Protein AF-A0A4Y2NI52-F1 (afdb_monomer_lite)

Sequence (174 aa):
GRKHKPRECPAYGKVCTKCNKKNHFAAKCFQNSKNIHEMKVPENELDIYIDSVTEKVQENELNSDSMNKNVEIFYVVNVKSKPILGLKGCLELKLIERIDAIECSKISKNELIKQYKDVFTGTGEFPDEPYHITLKDNAIPVIHPPRRVPQALQLKLKETLDKLEKEKNCVKSK

Structure (mmCIF, N/CA/C/O backbone):
data_AF-A0A4Y2NI52-F1
#
_entry.id   AF-A0A4Y2NI52-F1
#
loop_
_atom_site.group_PDB
_atom_site.id
_atom_site.type_symbol
_atom_site.label_atom_id
_atom_site.label_alt_id
_atom_site.label_comp_id
_atom_site.label_asym_id
_atom_site.label_entity_id
_atom_site.label_seq_id
_atom_site.pdbx_PDB_ins_code
_atom_site.Cartn_x
_atom_site.Cartn_y
_atom_site.Cartn_z
_atom_site.occupancy
_atom_site.B_iso_or_equiv
_atom_site.auth_seq_id
_atom_site.auth_comp_id
_atom_site.auth_asym_id
_atom_site.auth_atom_id
_atom_site.pdbx_PDB_model_num
ATOM 1 N N . GLY A 1 1 ? -21.229 1.817 -25.171 1.00 55.56 1 GLY A N 1
ATOM 2 C CA . GLY A 1 1 ? -21.666 2.876 -26.099 1.00 55.56 1 GLY A CA 1
ATOM 3 C C . GLY A 1 1 ? -22.169 4.090 -25.343 1.00 55.56 1 GLY A C 1
ATOM 4 O O . GLY A 1 1 ? -23.292 4.060 -24.871 1.00 55.56 1 GLY A O 1
ATOM 5 N N . ARG A 1 2 ? -21.337 5.129 -25.190 1.00 63.22 2 ARG A N 1
ATOM 6 C CA . ARG A 1 2 ? -21.735 6.442 -24.630 1.00 63.22 2 ARG A CA 1
ATOM 7 C C . ARG A 1 2 ? -21.783 7.553 -25.695 1.00 63.22 2 ARG A C 1
ATOM 9 O O . ARG A 1 2 ? -21.984 8.709 -25.358 1.00 63.22 2 ARG A O 1
ATOM 16 N N . LYS A 1 3 ? -21.559 7.203 -26.966 1.00 76.19 3 LYS A N 1
ATOM 17 C CA . LYS A 1 3 ? -21.535 8.129 -28.103 1.00 76.19 3 LYS A CA 1
ATOM 18 C C . LYS A 1 3 ? -22.649 7.732 -29.074 1.00 76.19 3 LYS A C 1
ATOM 20 O O . LYS A 1 3 ? -22.504 6.740 -29.775 1.00 76.19 3 LYS A O 1
ATOM 25 N N . HIS A 1 4 ? -23.759 8.455 -29.052 1.00 75.81 4 HIS A N 1
ATOM 26 C CA . HIS A 1 4 ? -24.835 8.409 -30.048 1.00 75.81 4 HIS A CA 1
ATOM 27 C C . HIS A 1 4 ? -25.462 9.808 -30.112 1.00 75.81 4 HIS A C 1
ATOM 29 O O . HIS A 1 4 ? -25.285 10.596 -29.175 1.00 75.81 4 HIS A O 1
ATOM 35 N N . LYS A 1 5 ? -26.176 10.147 -31.189 1.00 79.94 5 LYS A N 1
ATOM 36 C CA . LYS A 1 5 ? -26.820 11.464 -31.288 1.00 79.94 5 LYS A CA 1
ATOM 37 C C . LYS A 1 5 ? -27.997 11.550 -30.298 1.00 79.94 5 LYS A C 1
ATOM 39 O O . LYS A 1 5 ? -28.454 10.521 -29.779 1.00 79.94 5 LYS A O 1
ATOM 44 N N . PRO A 1 6 ? -28.492 12.754 -29.967 1.00 76.69 6 PRO A N 1
ATOM 45 C CA . PRO A 1 6 ? -29.670 12.898 -29.117 1.00 76.69 6 PRO A CA 1
ATOM 46 C C . PRO A 1 6 ? -30.840 12.039 -29.629 1.00 76.69 6 PRO A C 1
ATOM 48 O O . PRO A 1 6 ? -31.105 12.013 -30.824 1.00 76.69 6 PRO A O 1
ATOM 51 N N . ARG A 1 7 ? -31.538 11.343 -28.716 1.00 80.06 7 ARG A N 1
ATOM 52 C CA . ARG A 1 7 ? -32.681 10.432 -28.984 1.00 80.06 7 ARG A CA 1
ATOM 53 C C . ARG A 1 7 ? -32.374 9.107 -29.700 1.00 80.06 7 ARG A C 1
ATOM 55 O O . ARG A 1 7 ? -33.276 8.292 -29.835 1.00 80.06 7 ARG A O 1
ATOM 62 N N . GLU A 1 8 ? -31.119 8.824 -30.035 1.00 84.12 8 GLU A N 1
ATOM 63 C CA . GLU A 1 8 ? -30.698 7.520 -30.589 1.00 84.12 8 GLU A CA 1
ATOM 64 C C . GLU A 1 8 ? -30.298 6.501 -29.508 1.00 84.12 8 GLU A C 1
ATOM 66 O O . GLU A 1 8 ? -29.792 5.418 -29.803 1.00 84.12 8 GLU A O 1
ATOM 71 N N . CYS A 1 9 ? -30.498 6.834 -28.229 1.00 83.38 9 CYS A N 1
ATOM 72 C CA . CYS A 1 9 ? -30.222 5.892 -27.154 1.00 83.38 9 CYS A CA 1
ATOM 73 C C . CYS A 1 9 ? -31.166 4.688 -27.283 1.00 83.38 9 CYS A C 1
ATOM 75 O O . CYS A 1 9 ? -32.378 4.901 -27.303 1.00 83.38 9 CYS A O 1
ATOM 77 N N . PRO A 1 10 ? -30.677 3.437 -27.226 1.00 85.75 10 PRO A N 1
ATOM 78 C CA . PRO A 1 10 ? -31.547 2.257 -27.192 1.00 85.75 10 PRO A CA 1
ATOM 79 C C . PRO A 1 10 ? -32.569 2.272 -26.044 1.00 85.75 10 PRO A C 1
ATOM 81 O O . PRO A 1 10 ? -33.603 1.613 -26.112 1.00 85.75 10 PRO A O 1
ATOM 84 N N . ALA A 1 11 ? -32.281 3.020 -24.974 1.00 86.06 11 ALA A N 1
ATOM 85 C CA . ALA A 1 11 ? -33.180 3.185 -23.841 1.00 86.06 11 ALA A CA 1
ATOM 86 C C . ALA A 1 11 ? -34.242 4.283 -24.038 1.00 86.06 11 ALA A C 1
ATOM 88 O O . ALA A 1 11 ? -35.173 4.362 -23.237 1.00 86.06 11 ALA A O 1
ATOM 89 N N . TYR A 1 12 ? -34.112 5.141 -25.055 1.00 88.06 12 TYR A N 1
ATOM 90 C CA . TYR A 1 12 ? -35.006 6.276 -25.283 1.00 88.06 12 TYR A CA 1
ATOM 91 C C . TYR A 1 12 ? -36.447 5.795 -25.509 1.00 88.06 12 TYR A C 1
ATOM 93 O O . TYR A 1 12 ? -36.700 4.881 -26.289 1.00 88.06 12 TYR A O 1
ATOM 101 N N . GLY A 1 13 ? -37.399 6.361 -24.764 1.00 86.94 13 GLY A N 1
ATOM 102 C CA . GLY A 1 13 ? -38.816 5.987 -24.822 1.00 86.94 13 GLY A CA 1
ATOM 103 C C . GLY A 1 13 ? -39.192 4.665 -24.134 1.00 86.94 13 GLY A C 1
ATOM 104 O O . GLY A 1 13 ? -40.376 4.439 -23.890 1.00 86.94 13 GLY A O 1
ATOM 105 N N . LYS A 1 14 ? -38.231 3.813 -23.751 1.00 89.25 14 LYS A N 1
ATOM 106 C CA . LYS A 1 14 ? -38.511 2.572 -23.009 1.00 89.25 14 LYS A CA 1
ATOM 107 C C . LYS A 1 14 ? -38.893 2.878 -21.561 1.00 89.25 14 LYS A C 1
ATOM 109 O O . LYS A 1 14 ? -38.253 3.706 -20.914 1.00 89.25 14 LYS A O 1
ATOM 114 N N . VAL A 1 15 ? -39.927 2.200 -21.060 1.00 89.38 15 VAL A N 1
ATOM 115 C CA . VAL A 1 15 ? -40.370 2.279 -19.660 1.00 89.38 15 VAL A CA 1
ATOM 116 C C . VAL A 1 15 ? -39.638 1.213 -18.851 1.00 89.38 15 VAL A C 1
ATOM 118 O O . VAL A 1 15 ? -39.601 0.043 -19.231 1.00 89.38 15 VAL A O 1
ATOM 121 N N . CYS A 1 16 ? -39.0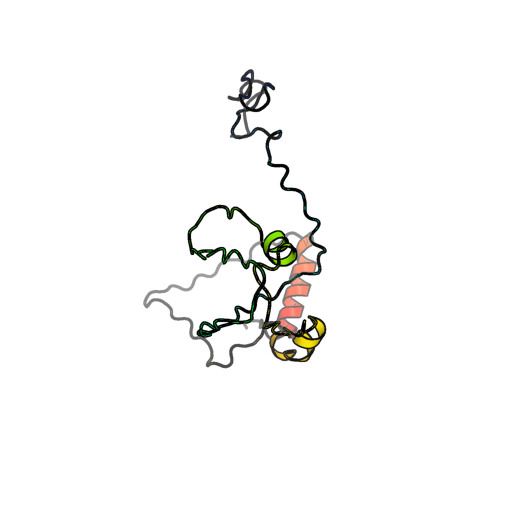43 1.612 -17.734 1.00 88.06 16 CYS A N 1
ATOM 122 C CA . CYS A 1 16 ? -38.383 0.696 -16.821 1.00 88.06 16 CYS A CA 1
ATOM 123 C C . CYS A 1 16 ? -39.406 -0.138 -16.046 1.00 88.06 16 CYS A C 1
ATOM 125 O O . CYS A 1 16 ? -40.246 0.420 -15.350 1.00 88.06 16 CYS A O 1
ATOM 127 N N . THR A 1 17 ? -39.272 -1.464 -16.069 1.00 88.75 17 THR A N 1
ATOM 128 C CA . THR A 1 17 ? -40.163 -2.382 -15.335 1.00 88.75 17 THR A CA 1
ATOM 129 C C . THR A 1 17 ? -39.994 -2.343 -13.813 1.00 88.75 17 THR A C 1
ATOM 131 O O . THR A 1 17 ? -40.837 -2.869 -13.100 1.00 88.75 17 THR A O 1
ATOM 134 N N . LYS A 1 18 ? -38.914 -1.735 -13.292 1.00 84.19 18 LYS A N 1
ATOM 135 C CA . LYS A 1 18 ? -38.675 -1.614 -11.841 1.00 84.19 18 LYS A CA 1
ATOM 136 C C . LYS A 1 18 ? -39.279 -0.359 -11.222 1.00 84.19 18 LYS A C 1
ATOM 138 O O . LYS A 1 18 ? -39.686 -0.404 -10.071 1.00 84.19 18 LYS A O 1
ATOM 143 N N . CYS A 1 19 ? -39.269 0.767 -11.937 1.00 88.31 19 CYS A N 1
ATOM 144 C CA . CYS A 1 19 ? -39.698 2.053 -11.377 1.00 88.31 19 CYS A CA 1
ATOM 145 C C . CYS A 1 19 ? -40.708 2.820 -12.232 1.00 88.31 19 CYS A C 1
ATOM 147 O O . CYS A 1 19 ? -41.056 3.951 -11.905 1.00 88.31 19 CYS A O 1
ATOM 149 N N . ASN A 1 20 ? -41.142 2.240 -13.352 1.00 86.56 20 ASN A N 1
ATOM 150 C CA . ASN A 1 20 ? -42.108 2.810 -14.291 1.00 86.56 20 ASN A CA 1
ATOM 151 C C . ASN A 1 20 ? -41.724 4.179 -14.895 1.00 86.56 20 ASN A C 1
ATOM 153 O O . ASN A 1 20 ? -42.537 4.810 -15.567 1.00 86.56 20 ASN A O 1
ATOM 157 N N . LYS A 1 21 ? -40.469 4.633 -14.740 1.00 87.44 21 LYS A N 1
ATOM 158 C CA . LYS A 1 21 ? -39.935 5.834 -15.412 1.00 87.44 21 LYS A CA 1
ATOM 159 C C . LYS A 1 21 ? -39.330 5.494 -16.780 1.00 87.44 21 LYS A C 1
ATOM 161 O O . LYS A 1 21 ? -38.859 4.380 -17.003 1.00 87.44 21 LYS A O 1
ATOM 166 N N . LYS A 1 22 ? -39.325 6.467 -17.698 1.00 90.62 22 LYS A N 1
ATOM 167 C CA . LYS A 1 22 ? -38.832 6.307 -19.080 1.00 90.62 22 LYS A CA 1
ATOM 168 C C . LYS A 1 22 ? -37.302 6.459 -19.191 1.00 90.62 22 LYS A C 1
ATOM 170 O O . LYS A 1 22 ? -36.640 6.893 -18.249 1.00 90.62 22 LYS A O 1
ATOM 175 N N . ASN A 1 23 ? -36.758 6.151 -20.369 1.00 86.56 23 ASN A N 1
ATOM 176 C CA . ASN A 1 23 ? -35.390 6.457 -20.820 1.00 86.56 23 ASN A CA 1
ATOM 177 C C . ASN A 1 23 ? -34.248 5.638 -20.184 1.00 86.56 23 ASN A C 1
ATOM 179 O O . ASN A 1 23 ? -33.088 6.036 -20.272 1.00 86.56 23 ASN A O 1
ATOM 183 N N . HIS A 1 24 ? -34.541 4.489 -19.566 1.00 88.81 24 HIS A N 1
ATOM 184 C CA . HIS A 1 24 ? -33.528 3.563 -19.045 1.00 88.81 24 HIS A CA 1
ATOM 185 C C . HIS A 1 24 ? -34.063 2.125 -18.957 1.00 88.81 24 HIS A C 1
ATOM 187 O O . HIS A 1 24 ? -35.270 1.894 -18.900 1.00 88.81 24 HIS A O 1
ATOM 193 N N . PHE A 1 25 ? -33.154 1.148 -18.912 1.00 88.75 25 PHE A N 1
ATOM 194 C CA . PHE A 1 25 ? -33.494 -0.263 -18.706 1.00 88.75 25 PHE A CA 1
ATOM 195 C C . PHE A 1 25 ? -33.493 -0.632 -17.217 1.00 88.75 25 PHE A C 1
ATOM 197 O O . PHE A 1 25 ? -32.704 -0.091 -16.443 1.00 88.75 25 PHE A O 1
ATOM 204 N N . ALA A 1 26 ? -34.291 -1.631 -16.825 1.00 85.69 26 ALA A N 1
ATOM 205 C CA . ALA A 1 26 ? -34.370 -2.135 -15.447 1.00 85.69 26 ALA A CA 1
ATOM 206 C C . ALA A 1 26 ? -33.014 -2.568 -14.855 1.00 85.69 26 ALA A C 1
ATOM 208 O O . ALA A 1 26 ? -32.772 -2.419 -13.655 1.00 85.69 26 ALA A O 1
ATOM 209 N N . ALA A 1 27 ? -32.098 -3.063 -15.690 1.00 83.38 27 ALA A N 1
ATOM 210 C CA . ALA A 1 27 ? -30.738 -3.416 -15.282 1.00 83.38 27 ALA A CA 1
ATOM 211 C C . ALA A 1 27 ? -29.893 -2.202 -14.848 1.00 83.38 27 ALA A C 1
ATOM 213 O O . ALA A 1 27 ? -28.933 -2.355 -14.100 1.00 83.38 27 ALA A O 1
ATOM 214 N N . LYS A 1 28 ? -30.240 -0.998 -15.313 1.00 80.25 28 LYS A N 1
ATOM 215 C CA . LYS A 1 28 ? -29.549 0.269 -15.029 1.00 80.25 28 LYS A CA 1
ATOM 216 C C . LYS A 1 28 ? -30.457 1.256 -14.284 1.00 80.25 28 LYS A C 1
ATOM 218 O O . LYS A 1 28 ? -30.264 2.462 -14.368 1.00 80.25 28 LYS A O 1
ATOM 223 N N . CYS A 1 29 ? -31.478 0.745 -13.595 1.00 83.88 29 CYS A N 1
ATOM 224 C CA . CYS A 1 29 ? -32.378 1.555 -12.787 1.00 83.88 29 CYS A CA 1
ATOM 225 C C . CYS A 1 29 ? -31.697 1.971 -11.481 1.00 83.88 29 CYS A C 1
ATOM 227 O O . CYS A 1 29 ? -31.275 1.118 -10.704 1.00 83.88 29 CYS A O 1
ATOM 229 N N . PHE A 1 30 ? -31.644 3.277 -11.232 1.00 77.31 30 PHE A N 1
ATOM 230 C CA . PHE A 1 30 ? -31.033 3.858 -10.033 1.00 77.31 30 PHE A CA 1
ATOM 231 C C . PHE A 1 30 ? -31.979 3.911 -8.827 1.00 77.31 30 PHE A C 1
ATOM 233 O O . PHE A 1 30 ? -31.543 4.200 -7.725 1.00 77.31 30 PHE A O 1
ATOM 240 N N . GLN A 1 31 ? -33.270 3.618 -9.011 1.00 73.00 31 GLN A N 1
ATOM 241 C CA . GLN A 1 31 ? -34.249 3.635 -7.915 1.00 73.00 31 GLN A CA 1
ATOM 242 C C . GLN A 1 31 ? -34.313 2.317 -7.136 1.00 73.00 31 GLN A C 1
ATOM 244 O O . GLN A 1 31 ? -35.136 2.183 -6.239 1.00 73.00 31 GLN A O 1
ATOM 249 N N . ASN A 1 32 ? -33.474 1.340 -7.492 1.00 61.06 32 ASN A N 1
ATOM 250 C CA . ASN A 1 32 ? -33.405 0.058 -6.797 1.00 61.06 32 ASN A CA 1
ATOM 251 C C . ASN A 1 32 ? -31.957 -0.403 -6.564 1.00 61.06 32 ASN A C 1
ATOM 253 O O . ASN A 1 32 ? -31.653 -1.596 -6.608 1.00 61.06 32 ASN A O 1
ATOM 257 N N . SER A 1 33 ? -31.039 0.539 -6.329 1.00 59.53 33 SER A N 1
ATOM 258 C CA . SER A 1 33 ? -29.906 0.222 -5.465 1.00 59.53 33 SER A CA 1
ATOM 259 C C . SER A 1 33 ? -30.513 -0.018 -4.096 1.00 59.53 33 SER A C 1
ATOM 261 O O . SER A 1 33 ? -31.068 0.909 -3.511 1.00 59.53 33 SER A O 1
ATOM 263 N N . LYS A 1 34 ? -30.502 -1.279 -3.655 1.00 53.53 34 LYS A N 1
ATOM 264 C CA . LYS A 1 34 ? -30.843 -1.682 -2.292 1.00 53.53 34 LYS A CA 1
ATOM 265 C C . LYS A 1 34 ? -30.448 -0.547 -1.346 1.00 53.53 34 LYS A C 1
ATOM 267 O O . LYS A 1 34 ? -29.273 -0.180 -1.328 1.00 53.53 34 LYS A O 1
ATOM 272 N N . ASN A 1 35 ? -31.404 -0.016 -0.586 1.00 47.50 35 ASN A N 1
ATOM 273 C CA . ASN A 1 35 ? -31.090 0.638 0.677 1.00 47.50 35 ASN A CA 1
ATOM 274 C C . ASN A 1 35 ? -30.478 -0.454 1.564 1.00 47.50 35 ASN A C 1
ATOM 276 O O . ASN A 1 35 ? -31.145 -1.037 2.413 1.00 47.50 35 ASN A O 1
ATOM 280 N N . ILE A 1 36 ? -29.224 -0.816 1.294 1.00 47.00 36 ILE A N 1
ATOM 281 C CA . ILE A 1 36 ? -28.351 -1.336 2.326 1.00 47.00 36 ILE A CA 1
ATOM 282 C C . ILE A 1 36 ? -28.314 -0.159 3.281 1.00 47.00 36 ILE A C 1
ATOM 284 O O . ILE A 1 36 ? -27.896 0.924 2.872 1.00 47.00 36 ILE A O 1
ATOM 288 N N . HIS A 1 37 ? -28.888 -0.318 4.474 1.00 42.25 37 HIS A N 1
ATOM 289 C CA . HIS A 1 37 ? -28.652 0.651 5.528 1.00 42.25 37 HIS A CA 1
ATOM 290 C C . HIS A 1 37 ? -27.157 0.927 5.520 1.00 42.25 37 HIS A C 1
ATOM 292 O O . HIS A 1 37 ? -26.359 0.006 5.691 1.00 42.25 37 HIS A O 1
ATOM 298 N N . GLU A 1 38 ? -26.800 2.172 5.223 1.00 37.75 38 GLU A N 1
ATOM 299 C CA . GLU A 1 38 ? -25.461 2.671 5.430 1.00 37.75 38 GLU A CA 1
ATOM 300 C C . GLU A 1 38 ? -25.255 2.585 6.942 1.00 37.75 38 GLU A C 1
ATOM 302 O O . GLU A 1 38 ? -25.615 3.481 7.706 1.00 37.75 38 GLU A O 1
ATOM 307 N N . MET A 1 39 ? -24.791 1.423 7.404 1.00 40.25 39 MET A N 1
ATOM 308 C CA . MET A 1 39 ? -24.140 1.337 8.690 1.00 40.25 39 MET A CA 1
ATOM 309 C C . MET A 1 39 ? -22.951 2.263 8.531 1.00 40.25 39 MET A C 1
ATOM 311 O O . MET A 1 39 ? -22.013 1.961 7.795 1.00 40.25 39 MET A O 1
ATOM 315 N N . LYS A 1 40 ? -23.027 3.427 9.174 1.00 36.53 40 LYS A N 1
ATOM 316 C CA . LYS A 1 40 ? -21.829 4.163 9.536 1.00 36.53 40 LYS A CA 1
ATOM 317 C C . LYS A 1 40 ? -21.015 3.197 10.385 1.00 36.53 40 LYS A C 1
ATOM 319 O O . LYS A 1 40 ? -21.269 3.068 11.578 1.00 36.53 40 LYS A O 1
ATOM 324 N N . VAL A 1 41 ? -20.118 2.457 9.747 1.00 40.41 41 VAL A N 1
ATOM 325 C CA . VAL A 1 41 ? -19.035 1.790 10.447 1.00 40.41 41 VAL A CA 1
ATOM 326 C C . VAL A 1 41 ? -18.150 2.949 10.894 1.00 40.41 41 VAL A C 1
ATOM 328 O O . VAL A 1 41 ? -17.654 3.675 10.028 1.00 40.41 41 VAL A O 1
ATOM 331 N N . PRO A 1 42 ? -18.041 3.245 12.201 1.00 41.75 42 PRO A N 1
ATOM 332 C CA . PRO A 1 42 ? -17.046 4.206 12.645 1.00 41.75 42 PRO A CA 1
ATOM 333 C C . PRO A 1 42 ? -15.694 3.747 12.091 1.00 41.75 42 PRO A C 1
ATOM 335 O O . PRO A 1 42 ? -15.362 2.569 12.186 1.00 41.75 42 PRO A O 1
ATOM 338 N N . GLU A 1 43 ? -14.933 4.663 11.489 1.00 47.84 43 GLU A N 1
ATOM 339 C CA . GLU A 1 43 ? -13.692 4.400 10.731 1.00 47.84 43 GLU A CA 1
ATOM 340 C C . GLU A 1 43 ? -12.548 3.753 11.553 1.00 47.84 43 GLU A C 1
ATOM 342 O O . GLU A 1 43 ? -11.410 3.683 11.097 1.00 47.84 43 GLU A O 1
ATOM 347 N N . ASN A 1 44 ? -12.829 3.243 12.755 1.00 44.41 44 ASN A N 1
ATOM 348 C CA . ASN A 1 44 ? -11.860 2.666 13.677 1.00 44.41 44 ASN A CA 1
ATOM 349 C C . ASN A 1 44 ? -11.939 1.144 13.871 1.00 44.41 44 ASN A C 1
ATOM 351 O O . ASN A 1 44 ? -11.060 0.613 14.547 1.00 44.41 44 ASN A O 1
ATOM 355 N N . GLU A 1 45 ? -12.880 0.420 13.266 1.00 43.41 45 GLU A N 1
ATOM 356 C CA . GLU A 1 45 ? -12.884 -1.053 13.341 1.00 43.41 45 GLU A CA 1
ATOM 357 C C . GLU A 1 45 ? -12.144 -1.670 12.145 1.00 43.41 45 GLU A C 1
ATOM 359 O O . GLU A 1 45 ? -12.711 -2.224 11.208 1.00 43.41 45 GLU A O 1
ATOM 364 N N . LEU A 1 46 ? -10.812 -1.558 12.189 1.00 40.66 46 LEU A N 1
ATOM 365 C CA . LEU A 1 46 ? -9.946 -2.602 11.639 1.00 40.66 46 LEU A CA 1
ATOM 366 C C . LEU A 1 46 ? -9.980 -3.755 12.648 1.00 40.66 46 LEU A C 1
ATOM 368 O O . LEU A 1 46 ? -9.096 -3.862 13.499 1.00 40.66 46 LEU A O 1
ATOM 372 N N . ASP A 1 47 ? -11.030 -4.570 12.588 1.00 39.53 47 ASP A N 1
ATOM 373 C CA . ASP A 1 47 ? -11.111 -5.797 13.371 1.00 39.53 47 ASP A CA 1
ATOM 374 C C . ASP A 1 47 ? -10.085 -6.780 12.807 1.00 39.53 47 ASP A C 1
ATOM 376 O O . ASP A 1 47 ? -10.243 -7.350 11.725 1.00 39.53 47 ASP A O 1
ATOM 380 N N . ILE A 1 48 ? -8.976 -6.936 13.527 1.00 44.53 48 ILE A N 1
ATOM 381 C CA . ILE A 1 48 ? -8.009 -7.998 13.275 1.00 44.53 48 ILE A CA 1
ATOM 382 C C . ILE A 1 48 ? -8.730 -9.304 13.621 1.00 44.53 48 ILE A C 1
ATOM 384 O O . ILE A 1 48 ? -8.909 -9.636 14.790 1.00 44.53 48 ILE A O 1
ATOM 388 N N . TYR A 1 49 ? -9.206 -10.010 12.597 1.00 35.53 49 TYR A N 1
ATOM 389 C CA . TYR A 1 49 ? -9.893 -11.287 12.755 1.00 35.53 49 TYR A CA 1
ATOM 390 C C . TYR A 1 49 ? -8.870 -12.365 13.129 1.00 35.53 49 TYR A C 1
ATOM 392 O O . TYR A 1 49 ? -8.142 -12.869 12.273 1.00 35.53 49 TYR A O 1
ATOM 400 N N . ILE A 1 50 ? -8.786 -12.686 14.420 1.00 42.34 50 ILE A N 1
ATOM 401 C CA . ILE A 1 50 ? -8.057 -13.854 14.914 1.00 42.34 50 ILE A CA 1
ATOM 402 C C . ILE A 1 50 ? -9.067 -15.000 14.981 1.00 42.34 50 ILE A C 1
ATOM 4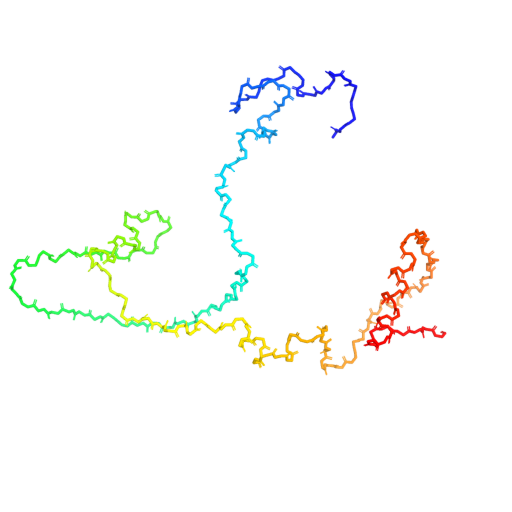04 O O . ILE A 1 50 ? -9.951 -15.000 15.836 1.00 42.34 50 ILE A O 1
ATOM 408 N N . ASP A 1 51 ? -8.953 -15.953 14.057 1.00 31.88 51 ASP A N 1
ATOM 409 C CA . ASP A 1 51 ? -9.767 -17.170 14.055 1.00 31.88 51 ASP A CA 1
ATOM 410 C C . ASP A 1 51 ? -9.300 -18.049 15.227 1.00 31.88 51 ASP A C 1
ATOM 412 O O . ASP A 1 51 ? -8.186 -18.579 15.227 1.00 31.88 51 ASP A O 1
ATOM 416 N N . SER A 1 52 ? -10.103 -18.136 16.289 1.00 42.66 52 SER A N 1
ATOM 417 C CA . SER A 1 52 ? -9.784 -18.978 17.440 1.00 42.66 52 SER A CA 1
ATOM 418 C C . SER A 1 52 ? -9.965 -20.450 17.066 1.00 42.66 52 SER A C 1
ATOM 420 O O . SER A 1 52 ? -11.079 -20.885 16.774 1.00 42.66 52 SER A O 1
ATOM 422 N N . VAL A 1 53 ? -8.884 -21.226 17.115 1.00 42.78 53 VAL A N 1
ATOM 423 C CA . VAL A 1 53 ? -8.921 -22.691 17.026 1.00 42.78 53 VAL A CA 1
ATOM 424 C C . VAL A 1 53 ? -9.461 -23.245 18.343 1.00 42.78 53 VAL A C 1
ATOM 426 O O . VAL A 1 53 ? -8.874 -22.988 19.392 1.00 42.78 53 VAL A O 1
ATOM 429 N N . THR A 1 54 ? -10.535 -24.034 18.309 1.00 34.81 54 THR A N 1
ATOM 430 C CA . THR A 1 54 ? -10.947 -24.845 19.465 1.00 34.81 54 THR A CA 1
ATOM 431 C C . THR A 1 54 ? -11.332 -26.266 19.047 1.00 34.81 54 THR A C 1
ATOM 433 O O . THR A 1 54 ? -12.137 -26.479 18.141 1.00 34.81 54 THR A O 1
ATOM 436 N N . GLU A 1 55 ? -10.753 -27.259 19.732 1.00 39.84 55 GLU A N 1
ATOM 437 C CA . GLU A 1 55 ? -11.207 -28.652 19.729 1.00 39.84 55 GLU A CA 1
ATOM 438 C C . GLU A 1 55 ? -12.059 -28.928 20.983 1.00 39.84 55 GLU A C 1
ATOM 440 O O . GLU A 1 55 ? -11.595 -28.748 22.102 1.00 39.84 55 GLU A O 1
ATOM 445 N N . LYS A 1 56 ? -13.305 -29.358 20.722 1.00 39.81 56 LYS A N 1
ATOM 446 C CA . LYS A 1 56 ? -14.280 -30.165 21.499 1.00 39.81 56 LYS A CA 1
ATOM 447 C C . LYS A 1 56 ? -14.413 -29.957 23.023 1.00 39.81 56 LYS A C 1
ATOM 449 O O . LYS A 1 56 ? -13.518 -30.290 23.788 1.00 39.81 56 LYS A O 1
ATOM 454 N N . VAL A 1 57 ? -15.637 -29.629 23.462 1.00 38.88 57 VAL A N 1
ATOM 455 C CA . VAL A 1 57 ? -16.093 -29.757 24.863 1.00 38.88 57 VAL A CA 1
ATOM 456 C C . VAL A 1 57 ? -17.288 -30.718 24.947 1.00 38.88 57 VAL A C 1
ATOM 458 O O . VAL A 1 57 ? -18.137 -30.739 24.056 1.00 38.88 57 VAL A O 1
ATOM 461 N N . GLN A 1 58 ? -17.276 -31.549 25.995 1.00 37.16 58 GLN A N 1
ATOM 462 C CA . GLN A 1 58 ? -18.213 -32.627 26.334 1.00 37.16 58 GLN A CA 1
ATOM 463 C C . GLN A 1 58 ? -19.590 -32.126 26.804 1.00 37.16 58 GLN A C 1
ATOM 465 O O . GLN A 1 58 ? -19.724 -31.023 27.328 1.00 37.16 58 GLN A O 1
ATOM 470 N N . GLU A 1 59 ? -20.599 -32.984 26.636 1.00 35.69 59 GLU A N 1
ATOM 471 C CA . GLU A 1 59 ? -21.971 -32.809 27.121 1.00 35.69 59 GLU A CA 1
ATOM 472 C C . GLU A 1 59 ? -22.042 -32.971 28.648 1.00 35.69 59 GLU A C 1
ATOM 474 O O . GLU A 1 59 ? -21.542 -33.957 29.186 1.00 35.69 59 GLU A O 1
ATOM 479 N N . ASN A 1 60 ? -22.706 -32.034 29.334 1.00 37.50 60 ASN A N 1
ATOM 480 C CA . ASN A 1 60 ? -23.044 -32.150 30.753 1.00 37.50 60 ASN A CA 1
ATOM 481 C C . ASN A 1 60 ? -24.569 -32.118 30.923 1.00 37.50 60 ASN A C 1
ATOM 483 O O . ASN A 1 60 ? -25.217 -31.125 30.589 1.00 37.50 60 ASN A O 1
ATOM 487 N N . GLU A 1 61 ? -25.134 -33.190 31.478 1.00 41.78 61 GLU A N 1
ATOM 488 C CA . GLU A 1 61 ? -26.523 -33.243 31.935 1.00 41.78 61 GLU A CA 1
ATOM 489 C C . GLU A 1 61 ? -26.653 -32.558 33.307 1.00 41.78 61 GLU A C 1
ATOM 491 O O . GLU A 1 61 ? -25.928 -32.884 34.248 1.00 41.78 61 GLU A O 1
ATOM 496 N N . LEU A 1 62 ? -27.593 -31.617 33.444 1.00 39.72 62 LEU A N 1
ATOM 497 C CA . LEU A 1 62 ? -27.943 -31.000 34.728 1.00 39.72 62 LEU A CA 1
ATOM 498 C C . LEU A 1 62 ? -29.261 -31.577 35.255 1.00 39.72 62 LEU A C 1
ATOM 500 O O . LEU A 1 62 ? -30.330 -31.343 34.692 1.00 39.72 62 LEU A O 1
ATOM 504 N N . ASN A 1 63 ? -29.173 -32.283 36.382 1.00 42.12 63 ASN A N 1
ATOM 505 C CA . ASN A 1 63 ? -30.312 -32.762 37.160 1.00 42.12 63 ASN A CA 1
ATOM 506 C C . ASN A 1 63 ? -30.577 -31.829 38.360 1.00 42.12 63 ASN A C 1
ATOM 508 O O . ASN A 1 63 ? -29.634 -31.460 39.059 1.00 42.12 63 ASN A O 1
ATOM 512 N N . SER A 1 64 ? -31.840 -31.472 38.621 1.00 36.00 64 SER A N 1
ATOM 513 C CA . SER A 1 64 ? -32.331 -31.109 39.967 1.00 36.00 64 SER A CA 1
ATOM 514 C C . SER A 1 64 ? -33.859 -30.977 40.016 1.00 36.00 64 SER A C 1
ATOM 516 O O . SER A 1 64 ? -34.516 -30.681 39.014 1.00 36.00 64 SER A O 1
ATOM 518 N N . ASP A 1 65 ? -34.403 -31.206 41.208 1.00 42.22 65 ASP A N 1
ATOM 519 C CA . ASP A 1 65 ? -35.712 -31.798 41.472 1.00 42.22 65 ASP A CA 1
ATOM 520 C C . ASP A 1 65 ? -36.962 -30.896 41.395 1.00 42.22 65 ASP A C 1
ATOM 522 O O . ASP A 1 65 ? -36.928 -29.677 41.551 1.00 42.22 65 ASP A O 1
ATOM 526 N N . SER A 1 66 ? -38.078 -31.595 41.152 1.00 51.16 66 SER A N 1
ATOM 527 C CA . SER A 1 66 ? -39.508 -31.312 41.364 1.00 51.16 66 SER A CA 1
ATOM 528 C C . SER A 1 66 ? -40.021 -29.861 41.364 1.00 51.16 66 SER A C 1
ATOM 530 O O . SER A 1 66 ? -40.015 -29.182 42.385 1.00 51.16 66 SER A O 1
ATOM 532 N N . MET A 1 67 ? -40.634 -29.473 40.243 1.00 41.38 67 MET A N 1
ATOM 533 C CA . MET A 1 67 ? -42.043 -29.046 40.117 1.00 41.38 67 MET A CA 1
ATOM 534 C C . MET A 1 67 ? -42.310 -28.911 38.608 1.00 41.38 67 MET A C 1
ATOM 536 O O . MET A 1 67 ? -41.800 -27.988 37.987 1.00 41.38 67 MET A O 1
ATOM 540 N N . ASN A 1 68 ? -43.012 -29.884 38.006 1.00 48.16 68 ASN A N 1
ATOM 541 C CA . ASN A 1 68 ? -43.401 -29.937 36.583 1.00 48.16 68 ASN A CA 1
ATOM 542 C C . ASN A 1 68 ? -42.397 -29.300 35.599 1.00 48.16 68 ASN A C 1
ATOM 544 O O . ASN A 1 68 ? -42.712 -28.333 34.906 1.00 48.16 68 ASN A O 1
ATOM 548 N N . LYS A 1 69 ? -41.178 -29.848 35.520 1.00 48.94 69 LYS A N 1
ATOM 549 C CA . LYS A 1 69 ? -40.260 -29.501 34.432 1.00 48.94 69 LYS A CA 1
ATOM 550 C C . LYS A 1 69 ? -40.758 -30.190 33.165 1.00 48.94 69 LYS A C 1
ATOM 552 O O . LYS A 1 69 ? -40.525 -31.380 32.977 1.00 48.94 69 LYS A O 1
ATOM 557 N N . ASN A 1 70 ? -41.443 -29.445 32.300 1.00 50.62 70 ASN A N 1
ATOM 558 C CA . ASN A 1 70 ? -41.521 -29.816 30.892 1.00 50.62 70 ASN A CA 1
ATOM 559 C C . ASN A 1 70 ? -40.084 -29.796 30.366 1.00 50.62 70 ASN A C 1
ATOM 561 O O . ASN A 1 70 ? -39.506 -28.730 30.161 1.00 50.62 70 ASN A O 1
ATOM 565 N N . VAL A 1 71 ? -39.476 -30.975 30.245 1.00 50.16 71 VAL A N 1
ATOM 566 C CA . VAL A 1 71 ? -38.174 -31.128 29.600 1.00 50.16 71 VAL A CA 1
ATOM 567 C C . VAL A 1 71 ? -38.419 -30.957 28.107 1.00 50.16 71 VAL A C 1
ATOM 569 O O . VAL A 1 71 ? -38.744 -31.905 27.396 1.00 50.16 71 VAL A O 1
ATOM 572 N N . GLU A 1 72 ? -38.356 -29.714 27.644 1.00 58.97 72 GLU A N 1
ATOM 573 C CA . GLU A 1 72 ? -38.383 -29.410 26.221 1.00 58.97 72 GLU A CA 1
ATOM 574 C C . GLU A 1 72 ? -37.015 -29.766 25.635 1.00 58.97 72 GLU A C 1
ATOM 576 O O . GLU A 1 72 ? -35.999 -29.136 25.923 1.00 58.97 72 GLU A O 1
ATOM 581 N N . ILE A 1 73 ? -36.985 -30.840 24.846 1.00 60.47 73 ILE A N 1
ATOM 582 C CA . ILE A 1 73 ? -35.787 -31.281 24.135 1.00 60.47 73 ILE A CA 1
ATOM 583 C C . ILE A 1 73 ? -35.620 -30.378 22.913 1.00 60.47 73 ILE A C 1
ATOM 585 O O . ILE A 1 73 ? -36.421 -30.424 21.978 1.00 60.47 73 ILE A O 1
ATOM 589 N N . PHE A 1 74 ? -34.566 -29.566 22.905 1.00 68.25 74 PHE A N 1
ATOM 590 C CA . PHE A 1 74 ? -34.192 -28.757 21.750 1.00 68.25 74 PHE A CA 1
ATOM 591 C C . PHE A 1 74 ? -33.074 -29.444 20.968 1.00 68.25 74 PHE A C 1
ATOM 593 O O . PHE A 1 74 ? -32.035 -29.792 21.523 1.00 68.25 74 PHE A O 1
ATOM 600 N N . TYR A 1 75 ? -33.267 -29.602 19.659 1.00 70.31 75 TYR A N 1
ATOM 601 C CA . TYR A 1 75 ? -32.233 -30.119 18.766 1.00 70.31 75 TYR A CA 1
ATOM 602 C C . TYR A 1 75 ? -31.435 -28.968 18.156 1.00 70.31 75 TYR A C 1
ATOM 604 O O . TYR A 1 75 ? -31.977 -28.137 17.423 1.00 70.31 75 TYR A O 1
ATOM 612 N N . VAL A 1 76 ? -30.128 -28.946 18.412 1.00 71.31 76 VAL A N 1
ATOM 613 C CA . VAL A 1 76 ? -29.198 -28.045 17.727 1.00 71.31 76 VAL A CA 1
ATOM 614 C C . VAL A 1 76 ? -28.760 -28.715 16.429 1.00 71.31 76 VAL A C 1
ATOM 616 O O . VAL A 1 76 ? -28.003 -29.682 16.435 1.00 71.31 76 VAL A O 1
ATOM 619 N N . VAL A 1 77 ? -29.258 -28.213 15.298 1.00 75.25 77 VAL A N 1
ATOM 620 C CA . VAL A 1 77 ? -28.953 -28.757 13.968 1.00 75.25 77 VAL A CA 1
ATOM 621 C C . VAL A 1 77 ? -28.095 -27.783 13.163 1.00 75.25 77 VAL A C 1
ATOM 623 O O . VAL A 1 77 ? -28.431 -26.610 13.009 1.00 75.25 77 VAL A O 1
ATOM 626 N N . ASN A 1 78 ? -26.982 -28.271 12.612 1.00 79.31 78 ASN A N 1
ATOM 627 C CA . ASN A 1 78 ? -26.105 -27.481 11.749 1.00 79.31 78 ASN A CA 1
ATOM 628 C C . ASN A 1 78 ? -26.613 -27.510 10.299 1.00 79.31 78 ASN A C 1
ATOM 630 O O . ASN A 1 78 ? -26.138 -28.284 9.467 1.00 79.31 78 ASN A O 1
ATOM 634 N N . VAL A 1 79 ? -27.620 -26.688 10.004 1.00 85.25 79 VAL A N 1
ATOM 635 C CA . VAL A 1 79 ? -28.232 -26.590 8.673 1.00 85.25 79 VAL A CA 1
ATOM 636 C C . VAL A 1 79 ? -28.210 -25.138 8.213 1.00 85.25 79 VAL A C 1
ATOM 638 O O . VAL A 1 79 ? -28.529 -24.231 8.981 1.00 85.25 79 VAL A O 1
ATOM 641 N N . LYS A 1 80 ? -27.897 -24.903 6.932 1.00 83.88 80 LYS A N 1
ATOM 642 C CA . LYS A 1 80 ? -27.990 -23.578 6.294 1.00 83.88 80 LYS A CA 1
ATOM 643 C C . LYS A 1 80 ? -29.456 -23.156 6.142 1.00 83.88 80 LYS A C 1
ATOM 645 O O . LYS A 1 80 ? -30.034 -23.251 5.064 1.00 83.88 80 LYS A O 1
ATOM 650 N N . SER A 1 81 ? -30.067 -22.710 7.231 1.00 82.69 81 SER A N 1
ATOM 651 C CA . SER A 1 81 ? -31.450 -22.241 7.286 1.00 82.69 81 SER A CA 1
ATOM 652 C C . SER A 1 81 ? -31.566 -21.025 8.202 1.00 82.69 81 SER A C 1
ATOM 654 O O . SER A 1 81 ? -30.644 -20.708 8.955 1.00 82.69 81 SER A O 1
ATOM 656 N N . LYS A 1 82 ? -32.686 -20.304 8.115 1.00 82.00 82 L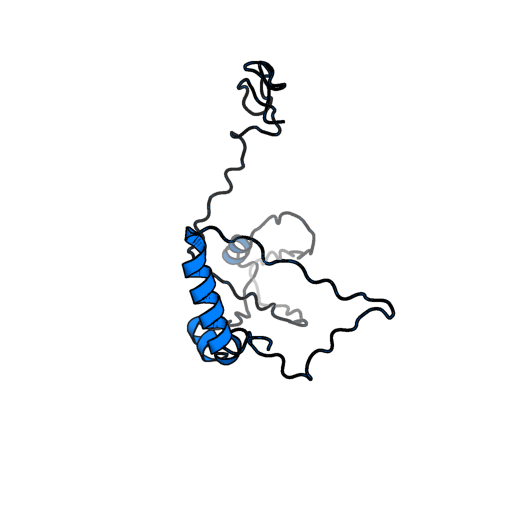YS A N 1
ATOM 657 C CA . LYS A 1 82 ? -32.958 -19.197 9.032 1.00 82.00 82 LYS A CA 1
ATOM 658 C C . LYS A 1 82 ? -33.450 -19.785 10.362 1.00 82.00 82 LYS A C 1
ATOM 660 O O . LYS A 1 82 ? -34.485 -20.451 10.343 1.00 82.00 82 LYS A O 1
ATOM 665 N N . PRO A 1 83 ? -32.756 -19.556 11.489 1.00 80.81 83 PRO A N 1
ATOM 666 C CA . PRO A 1 83 ? -33.178 -20.109 12.767 1.00 80.81 83 PRO A CA 1
ATOM 667 C C . PRO A 1 83 ? -34.504 -19.483 13.212 1.00 80.81 83 PRO A C 1
ATOM 669 O O . PRO A 1 83 ? -34.774 -18.312 12.932 1.00 80.81 83 PRO A O 1
ATOM 672 N N . ILE A 1 84 ? -35.324 -20.275 13.906 1.00 82.50 84 ILE A N 1
ATOM 673 C CA . ILE A 1 84 ? -36.622 -19.842 14.450 1.00 82.50 84 ILE A CA 1
ATOM 674 C C . ILE A 1 84 ? -36.406 -18.795 15.551 1.00 82.50 84 ILE A C 1
ATOM 676 O O . ILE A 1 84 ? -37.109 -17.788 15.603 1.00 82.50 84 ILE A O 1
ATOM 680 N N . LEU A 1 85 ? -35.393 -19.014 16.393 1.00 81.81 85 LEU A N 1
ATOM 681 C CA . LEU A 1 85 ? -34.994 -18.124 17.477 1.00 81.81 85 LEU A CA 1
ATOM 682 C C . LEU A 1 85 ? -33.572 -17.616 17.242 1.00 81.81 85 LEU A C 1
ATOM 684 O O . LEU A 1 85 ? -32.664 -18.373 16.906 1.00 81.81 85 LEU A O 1
ATOM 688 N N . GLY A 1 86 ? -33.385 -16.307 17.401 1.00 82.62 86 GLY A N 1
ATOM 689 C CA . GLY A 1 86 ? -32.063 -15.689 17.370 1.00 82.62 86 GLY A CA 1
ATOM 690 C C . GLY A 1 86 ? -31.357 -15.796 18.720 1.00 82.62 86 GLY A C 1
ATOM 691 O O . GLY A 1 86 ? -32.003 -15.955 19.753 1.00 82.62 86 GLY A O 1
ATOM 692 N N . LEU A 1 87 ? -30.035 -15.601 18.715 1.00 80.75 87 LEU A N 1
ATOM 693 C CA . LEU A 1 87 ? -29.179 -15.637 19.909 1.00 80.75 87 LEU A CA 1
ATOM 694 C C . LEU A 1 87 ? -29.755 -14.846 21.096 1.00 80.75 87 LEU A C 1
ATOM 696 O O . LEU A 1 87 ? -29.783 -15.348 22.214 1.00 80.75 87 LEU A O 1
ATOM 700 N N . LYS A 1 88 ? -30.240 -13.622 20.844 1.00 81.19 88 LYS A N 1
ATOM 701 C CA . LYS A 1 88 ? -30.829 -12.761 21.878 1.00 81.19 88 LYS A CA 1
ATOM 702 C C . LYS A 1 88 ? -32.040 -13.417 22.555 1.00 81.19 88 LYS A C 1
ATOM 704 O O . LYS A 1 88 ? -32.119 -13.416 23.775 1.00 81.19 88 LYS A O 1
ATOM 709 N N . GLY A 1 89 ? -32.932 -14.021 21.768 1.00 82.88 89 GLY A N 1
ATOM 710 C CA . GLY A 1 89 ? -34.106 -14.722 22.290 1.00 82.88 89 GLY A CA 1
ATOM 711 C C . GLY A 1 89 ? -33.729 -15.975 23.079 1.00 82.88 89 GLY A C 1
ATOM 712 O O . GLY A 1 89 ? -34.291 -16.213 24.139 1.00 82.88 89 GLY A O 1
ATOM 713 N N . CYS A 1 90 ? -32.727 -16.736 22.625 1.00 84.31 90 CYS A N 1
ATOM 714 C CA . CYS A 1 90 ? -32.243 -17.907 23.361 1.00 84.31 90 CYS A CA 1
ATOM 715 C C . CYS A 1 90 ? -31.653 -17.548 24.737 1.00 84.31 90 CYS A C 1
ATOM 717 O O . CYS A 1 90 ? -31.817 -18.322 25.676 1.00 84.31 90 CYS A O 1
ATOM 719 N N . LEU A 1 91 ? -31.004 -16.382 24.864 1.00 81.62 91 LEU A N 1
ATOM 720 C CA . LEU A 1 91 ? -30.486 -15.870 26.141 1.00 81.62 91 LEU A CA 1
ATOM 721 C C . LEU A 1 91 ? -31.618 -15.415 27.073 1.00 81.62 91 LEU A C 1
ATOM 723 O O . LEU A 1 91 ? -31.639 -15.783 28.243 1.00 81.62 91 LEU A O 1
ATOM 727 N N . GLU A 1 92 ? -32.575 -14.638 26.555 1.00 82.44 92 GLU A N 1
ATOM 728 C CA . GLU A 1 92 ? -33.724 -14.140 27.330 1.00 82.44 92 GLU A CA 1
ATOM 729 C C . GLU A 1 92 ? -34.613 -15.282 27.842 1.00 82.44 92 GLU A C 1
ATOM 731 O O . GLU A 1 92 ? -35.079 -15.245 28.980 1.00 82.44 92 GLU A O 1
ATOM 736 N N . LEU A 1 93 ? -34.793 -16.325 27.028 1.00 82.75 93 LEU A N 1
ATOM 737 C CA . LEU A 1 93 ? -35.542 -17.533 27.377 1.00 82.75 93 LEU A CA 1
ATOM 738 C C . LEU A 1 93 ? -34.729 -18.537 28.210 1.00 82.75 93 LEU A C 1
ATOM 740 O O . LEU A 1 93 ? -35.250 -19.597 28.543 1.00 82.75 93 LEU A O 1
ATOM 744 N N . LYS A 1 94 ? -33.466 -18.225 28.540 1.00 76.69 94 LYS A N 1
ATOM 745 C CA . LYS A 1 94 ? -32.540 -19.113 29.266 1.00 76.69 94 LYS A CA 1
ATOM 746 C C . LYS A 1 94 ? -32.418 -20.512 28.639 1.00 76.69 94 LYS A C 1
ATOM 748 O O . LYS A 1 94 ? -32.216 -21.495 29.342 1.00 76.69 94 LYS A O 1
ATOM 753 N N . LEU A 1 95 ? -32.530 -20.595 27.311 1.00 78.50 95 LEU A N 1
ATOM 754 C CA . LEU A 1 95 ? -32.343 -21.835 26.547 1.00 78.50 95 LEU A CA 1
ATOM 755 C C . LEU A 1 95 ? -30.860 -22.171 26.373 1.00 78.50 95 LEU A C 1
ATOM 757 O O . LEU A 1 95 ? -30.502 -23.325 26.163 1.00 78.50 95 LEU A O 1
ATOM 761 N N . ILE A 1 96 ? -30.006 -21.145 26.402 1.00 76.56 96 ILE A N 1
ATOM 762 C CA . ILE A 1 96 ? -28.555 -21.263 26.281 1.00 76.56 96 ILE A CA 1
ATOM 763 C C . ILE A 1 96 ? -27.928 -20.322 27.306 1.00 76.56 96 ILE A C 1
ATOM 765 O O . ILE A 1 96 ? -28.275 -19.141 27.359 1.00 76.56 96 ILE A O 1
ATOM 769 N N . GLU A 1 97 ? -26.969 -20.830 28.071 1.00 70.50 97 GLU A N 1
ATOM 770 C CA . GLU A 1 97 ? -26.118 -20.042 28.957 1.00 70.50 97 GLU A CA 1
ATOM 771 C C . GLU A 1 97 ? -24.687 -20.043 28.406 1.00 70.50 97 GLU A C 1
ATOM 773 O O . GLU A 1 97 ? -24.161 -21.076 27.990 1.00 70.50 97 GLU A O 1
ATOM 778 N N . ARG A 1 98 ? -24.057 -18.866 28.338 1.00 67.88 98 ARG A N 1
ATOM 779 C CA . ARG A 1 98 ? -22.651 -18.755 27.935 1.00 67.88 98 ARG A CA 1
ATOM 780 C C . ARG A 1 98 ? -21.782 -19.002 29.160 1.00 67.88 98 ARG A C 1
ATOM 782 O O . ARG A 1 98 ? -21.548 -18.082 29.932 1.00 67.88 98 ARG A O 1
ATOM 789 N N . ILE A 1 99 ? -21.343 -20.244 29.310 1.00 62.47 99 ILE A N 1
ATOM 790 C CA . ILE A 1 99 ? -20.508 -20.699 30.429 1.00 62.47 99 ILE A CA 1
ATOM 791 C C . ILE A 1 99 ? -19.035 -20.302 30.274 1.00 62.47 99 ILE A C 1
ATOM 793 O O . ILE A 1 99 ? -18.404 -19.967 31.267 1.00 62.47 99 ILE A O 1
ATOM 797 N N . ASP A 1 100 ? -18.533 -20.205 29.040 1.00 52.03 100 ASP A N 1
ATOM 798 C CA . ASP A 1 100 ? -17.185 -19.710 28.758 1.00 52.03 100 ASP A CA 1
ATOM 799 C C . ASP A 1 100 ? -17.256 -18.397 27.980 1.00 52.03 100 ASP A C 1
ATOM 801 O O . ASP A 1 100 ? -17.298 -18.353 26.746 1.00 52.03 100 ASP A O 1
ATOM 805 N N . ALA A 1 101 ? -17.264 -17.285 28.711 1.00 52.88 101 ALA A N 1
ATOM 806 C CA . ALA A 1 101 ? -16.717 -16.066 28.151 1.00 52.88 101 ALA A CA 1
ATOM 807 C C . ALA A 1 101 ? -15.199 -16.252 28.149 1.00 52.88 101 ALA A C 1
ATOM 809 O O . ALA A 1 101 ? -14.542 -15.996 29.154 1.00 52.88 101 ALA A O 1
ATOM 810 N N . ILE A 1 102 ? -14.630 -16.698 27.023 1.00 56.69 102 ILE A N 1
ATOM 811 C CA . ILE A 1 102 ? -13.228 -16.379 26.768 1.00 56.69 102 ILE A CA 1
ATOM 812 C C . ILE A 1 102 ? -13.206 -14.857 26.809 1.00 56.69 102 ILE A C 1
ATOM 814 O O . ILE A 1 102 ? -13.765 -14.198 25.926 1.00 56.69 102 ILE A O 1
ATOM 818 N N . GLU A 1 103 ? -12.647 -14.292 27.876 1.00 54.78 103 GLU A N 1
ATOM 819 C CA . GLU A 1 103 ? -12.206 -12.914 27.866 1.00 54.78 103 GLU A CA 1
ATOM 820 C C . GLU A 1 103 ? -11.131 -12.858 26.784 1.00 54.78 103 GLU A C 1
ATOM 822 O O . GLU A 1 103 ? -9.936 -12.976 27.041 1.00 54.78 103 GLU A O 1
ATOM 827 N N . CYS A 1 104 ? -11.556 -12.717 25.527 1.00 50.97 104 CYS A N 1
ATOM 828 C CA . CYS A 1 104 ? -10.741 -12.071 24.531 1.00 50.97 104 CYS A CA 1
ATOM 829 C C . CYS A 1 104 ? -10.564 -10.680 25.111 1.00 50.97 104 CYS A C 1
ATOM 831 O O . CYS A 1 104 ? -11.413 -9.802 24.915 1.00 50.97 104 CYS A O 1
ATOM 833 N N . SER A 1 105 ? -9.516 -10.520 25.923 1.00 57.44 105 SER A N 1
ATOM 834 C CA . SER A 1 105 ? -9.005 -9.222 26.294 1.00 57.44 105 SER A CA 1
ATOM 835 C C . SER A 1 105 ? -8.984 -8.470 24.980 1.00 57.44 105 SER A C 1
ATOM 837 O O . SER A 1 105 ? -8.385 -8.911 23.997 1.00 57.44 105 SER A O 1
ATOM 839 N N . LYS A 1 106 ? -9.817 -7.436 24.884 1.00 61.12 106 LYS A N 1
ATOM 840 C CA . LYS A 1 106 ? -9.871 -6.604 23.692 1.00 61.12 106 LYS A CA 1
ATOM 841 C C . LYS A 1 106 ? -8.528 -5.893 23.673 1.00 61.12 106 LYS A C 1
ATOM 843 O O . LYS A 1 106 ? -8.416 -4.799 24.217 1.00 61.12 106 LYS A O 1
ATOM 848 N N . ILE A 1 107 ? -7.492 -6.564 23.167 1.00 66.94 107 ILE A N 1
ATOM 849 C CA . ILE A 1 107 ? -6.150 -6.016 23.072 1.00 66.94 107 ILE A CA 1
ATOM 850 C C . ILE A 1 107 ? -6.333 -4.789 22.206 1.00 66.94 107 ILE A C 1
ATOM 852 O O . ILE A 1 107 ? -6.769 -4.871 21.054 1.00 66.94 107 ILE A O 1
ATOM 856 N N . SER A 1 108 ? -6.111 -3.625 22.805 1.00 77.50 108 SER A N 1
ATOM 857 C CA . SER A 1 108 ? -6.319 -2.387 22.081 1.00 77.50 108 SER A CA 1
ATOM 858 C C . SER A 1 108 ? -5.357 -2.362 20.895 1.00 77.50 108 SER A C 1
ATOM 860 O O . SER A 1 108 ? -4.216 -2.818 20.993 1.00 77.50 108 SER A O 1
ATOM 862 N N . LYS A 1 109 ? -5.788 -1.796 19.764 1.00 77.94 109 LYS A N 1
ATOM 863 C CA . LYS A 1 109 ? -4.939 -1.654 18.569 1.00 77.94 109 LYS A CA 1
ATOM 864 C C . LYS A 1 109 ? -3.561 -1.071 18.909 1.00 77.94 109 LYS A C 1
ATOM 866 O O . LYS A 1 109 ? -2.547 -1.503 18.375 1.00 77.94 109 LYS A O 1
ATOM 871 N N . ASN A 1 110 ? -3.524 -0.119 19.839 1.00 81.50 110 ASN A N 1
ATOM 872 C CA . ASN A 1 110 ? -2.292 0.521 20.293 1.00 81.50 110 ASN A CA 1
ATOM 873 C C . ASN A 1 110 ? -1.369 -0.431 21.059 1.00 81.50 110 ASN A C 1
ATOM 875 O O . ASN A 1 110 ? -0.153 -0.308 20.963 1.00 81.50 110 ASN A O 1
ATOM 879 N N . GLU A 1 111 ? -1.929 -1.353 21.830 1.00 82.50 111 GLU A N 1
ATOM 880 C CA . GLU A 1 111 ? -1.180 -2.346 22.597 1.00 82.50 111 GLU A CA 1
ATOM 881 C C . GLU A 1 111 ? -0.575 -3.402 21.674 1.00 82.50 111 GLU A C 1
ATOM 883 O O . GLU A 1 111 ? 0.607 -3.710 21.794 1.00 82.50 111 GLU A O 1
ATOM 888 N N . LEU A 1 112 ? -1.319 -3.809 20.643 1.00 85.81 112 LEU A N 1
ATOM 889 C CA . LEU A 1 112 ? -0.833 -4.712 19.601 1.00 85.81 112 LEU A CA 1
ATOM 890 C C . LEU A 1 112 ? 0.267 -4.064 18.739 1.00 85.81 112 LEU A C 1
ATOM 892 O O . LEU A 1 112 ? 1.298 -4.682 18.485 1.00 85.81 112 LEU A O 1
ATOM 896 N N . ILE A 1 113 ? 0.106 -2.792 18.352 1.00 85.00 113 ILE A N 1
ATOM 897 C CA . ILE A 1 113 ? 1.143 -2.034 17.624 1.00 85.00 113 ILE A CA 1
ATOM 898 C C . ILE A 1 113 ? 2.404 -1.851 18.478 1.00 85.00 113 ILE A C 1
ATOM 900 O O . ILE A 1 113 ? 3.513 -1.886 17.951 1.00 85.00 113 ILE A O 1
ATOM 904 N N . LYS A 1 114 ? 2.261 -1.644 19.793 1.00 85.81 114 LYS A N 1
ATOM 905 C CA . LYS A 1 114 ? 3.411 -1.576 20.708 1.00 85.81 114 LYS A CA 1
ATOM 906 C C . LYS A 1 114 ? 4.119 -2.922 20.817 1.00 85.81 114 LYS A C 1
ATOM 908 O O . LYS A 1 114 ? 5.345 -2.940 20.836 1.00 85.81 114 LYS A O 1
ATOM 913 N N . GLN A 1 115 ? 3.356 -4.009 20.894 1.00 86.88 115 GLN A N 1
ATOM 914 C CA . GLN A 1 115 ? 3.882 -5.360 21.045 1.00 86.88 115 GLN A CA 1
ATOM 915 C C . GLN A 1 115 ? 4.637 -5.833 19.796 1.00 86.88 115 GLN A C 1
ATOM 917 O O . GLN A 1 115 ? 5.714 -6.401 19.931 1.00 86.88 115 GLN A O 1
ATOM 922 N N . TYR A 1 116 ? 4.114 -5.549 18.601 1.00 85.38 116 TYR A N 1
ATOM 923 C CA . TYR A 1 116 ? 4.684 -5.978 17.315 1.00 85.38 116 TYR A CA 1
ATOM 924 C C . TYR A 1 116 ? 5.192 -4.792 16.495 1.00 85.38 116 TYR A C 1
ATOM 926 O O . TYR A 1 116 ? 4.906 -4.646 15.305 1.00 85.38 116 TYR A O 1
ATOM 934 N N . LYS A 1 117 ? 5.901 -3.875 17.158 1.00 86.50 117 LYS A N 1
ATOM 935 C CA . LYS A 1 117 ? 6.359 -2.630 16.535 1.00 86.50 117 LYS A CA 1
ATOM 936 C C . LYS A 1 117 ? 7.238 -2.892 15.312 1.00 86.50 117 LYS A C 1
ATOM 938 O O . LYS A 1 117 ? 7.138 -2.162 14.336 1.00 86.50 117 LYS A O 1
ATOM 943 N N . ASP A 1 118 ? 8.066 -3.923 15.379 1.00 84.25 118 ASP A 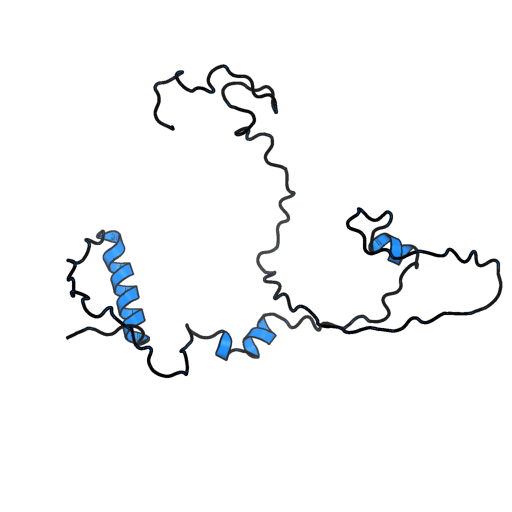N 1
ATOM 944 C CA . ASP A 1 118 ? 8.916 -4.416 14.299 1.00 84.25 118 ASP A CA 1
ATOM 945 C C . ASP A 1 118 ? 8.118 -4.760 13.031 1.00 84.25 118 ASP A C 1
ATOM 947 O O . ASP A 1 118 ? 8.471 -4.297 11.947 1.00 84.25 118 ASP A O 1
ATOM 951 N N . VAL A 1 119 ? 6.989 -5.462 13.170 1.00 83.00 119 VAL A N 1
ATOM 952 C CA . VAL A 1 119 ? 6.108 -5.850 12.051 1.00 83.00 119 VAL A CA 1
ATOM 953 C C . VAL A 1 119 ? 5.427 -4.638 11.406 1.00 83.00 119 VAL A C 1
ATOM 955 O O . VAL A 1 119 ? 5.187 -4.617 10.200 1.00 83.00 119 VAL A O 1
ATOM 958 N N . PHE A 1 120 ? 5.125 -3.606 12.194 1.00 80.88 120 PHE A N 1
ATOM 959 C CA . PHE A 1 120 ? 4.426 -2.403 11.729 1.00 80.88 120 PHE A CA 1
ATOM 960 C C . PHE A 1 120 ? 5.365 -1.229 11.403 1.00 80.88 120 PHE A C 1
ATOM 962 O O . PHE A 1 120 ? 4.915 -0.080 11.346 1.00 80.88 120 PHE A O 1
ATOM 969 N N . THR A 1 121 ? 6.660 -1.485 11.182 1.00 80.69 121 THR A N 1
ATOM 970 C CA . THR A 1 121 ? 7.637 -0.449 10.810 1.00 80.69 121 THR A CA 1
ATOM 971 C C . THR A 1 121 ? 8.224 -0.643 9.415 1.00 80.69 121 THR A C 1
ATOM 973 O O . THR A 1 121 ? 8.763 -1.693 9.086 1.00 80.69 121 THR A O 1
ATOM 976 N N . GLY A 1 122 ? 8.187 0.423 8.609 1.00 79.12 122 GLY A N 1
ATOM 977 C CA . GLY A 1 122 ? 8.798 0.441 7.277 1.00 79.12 122 GLY A CA 1
ATOM 978 C C . GLY A 1 122 ? 8.102 -0.475 6.265 1.00 79.12 122 GLY A C 1
ATOM 979 O O . GLY A 1 122 ? 6.934 -0.821 6.418 1.00 79.12 122 GLY A O 1
ATOM 980 N N . THR A 1 123 ? 8.818 -0.821 5.195 1.00 80.44 123 THR A N 1
ATOM 981 C CA . THR A 1 123 ? 8.371 -1.768 4.156 1.00 80.44 123 THR A CA 1
ATOM 982 C C . THR A 1 123 ? 8.822 -3.209 4.414 1.00 80.44 123 THR A C 1
ATOM 984 O O . THR A 1 123 ? 8.428 -4.097 3.663 1.00 80.44 123 THR A O 1
ATOM 987 N N . GLY A 1 124 ? 9.614 -3.440 5.468 1.00 82.25 124 GLY A N 1
ATOM 988 C CA . GLY A 1 124 ? 10.282 -4.714 5.733 1.00 82.25 124 GLY A CA 1
ATOM 989 C C . GLY A 1 124 ? 11.425 -5.008 4.754 1.00 82.25 124 GLY A C 1
ATOM 990 O O . GLY A 1 124 ? 11.534 -4.394 3.692 1.00 82.25 124 GLY A O 1
ATOM 991 N N . GLU A 1 125 ? 12.275 -5.961 5.124 1.00 82.88 125 GLU A N 1
ATOM 992 C CA . GLU A 1 125 ? 13.314 -6.543 4.270 1.00 82.88 125 GLU A CA 1
ATOM 993 C C . GLU A 1 125 ? 13.179 -8.068 4.349 1.00 82.88 125 GLU A C 1
ATOM 995 O O . GLU A 1 125 ? 12.907 -8.612 5.421 1.00 82.88 125 GLU A O 1
ATOM 1000 N N . PHE A 1 126 ? 13.328 -8.765 3.220 1.00 84.50 126 PHE A N 1
ATOM 1001 C CA . PHE A 1 126 ? 13.382 -10.226 3.237 1.00 84.50 126 PHE A CA 1
ATOM 1002 C C . PHE A 1 126 ? 14.757 -10.650 3.776 1.00 84.50 126 PHE A C 1
ATOM 1004 O O . PHE A 1 126 ? 15.761 -10.200 3.225 1.00 84.50 126 PHE A O 1
ATOM 1011 N N . PRO A 1 127 ? 14.826 -11.479 4.834 1.00 82.19 127 PRO A N 1
ATOM 1012 C CA . PRO A 1 127 ? 16.091 -11.852 5.475 1.00 82.19 127 PRO A CA 1
ATOM 1013 C C . PRO A 1 127 ? 16.907 -12.873 4.667 1.00 82.19 127 PRO A C 1
ATOM 1015 O O . PRO A 1 127 ? 18.042 -13.172 5.033 1.00 82.19 127 PRO A O 1
ATOM 1018 N N . ASP A 1 128 ? 16.315 -13.428 3.611 1.00 86.69 128 ASP A N 1
ATOM 1019 C CA . ASP A 1 128 ? 16.914 -14.463 2.778 1.00 86.69 128 ASP A CA 1
ATOM 1020 C C . ASP A 1 128 ? 17.996 -13.906 1.838 1.00 86.69 128 ASP A C 1
ATOM 1022 O O . ASP A 1 128 ? 18.246 -12.701 1.746 1.00 86.69 128 ASP A O 1
ATOM 1026 N N . GLU A 1 129 ? 18.657 -14.809 1.115 1.00 88.81 129 GLU A N 1
ATOM 1027 C CA . GLU A 1 129 ? 19.686 -14.452 0.143 1.00 88.81 129 GLU A CA 1
ATOM 1028 C C . GLU A 1 129 ? 19.164 -13.504 -0.958 1.00 88.81 129 GLU A C 1
ATOM 1030 O O . GLU A 1 129 ? 17.977 -13.533 -1.308 1.00 88.81 129 GLU A O 1
ATOM 1035 N N . PRO A 1 130 ? 20.049 -12.680 -1.561 1.00 89.62 130 PRO A N 1
ATOM 1036 C CA . PRO A 1 130 ? 19.674 -11.784 -2.645 1.00 89.62 130 PRO A CA 1
ATOM 1037 C C . PRO A 1 130 ? 18.951 -12.525 -3.769 1.00 89.62 130 PRO A C 1
ATOM 1039 O O . PRO A 1 130 ? 19.461 -13.493 -4.336 1.00 89.62 130 PRO A O 1
ATOM 1042 N N . TYR A 1 131 ? 17.768 -12.032 -4.126 1.00 90.50 131 TYR A N 1
ATOM 1043 C CA . TYR A 1 131 ? 16.967 -12.641 -5.177 1.00 90.50 131 TYR A CA 1
ATOM 1044 C C . TYR A 1 131 ? 17.706 -12.638 -6.524 1.00 90.50 131 TYR A C 1
ATOM 1046 O O . TYR A 1 131 ? 18.157 -11.595 -7.006 1.00 90.50 131 TYR A O 1
ATOM 1054 N N . HIS A 1 132 ? 17.776 -13.803 -7.170 1.00 93.94 132 HIS A N 1
ATOM 1055 C CA . HIS A 1 132 ? 18.369 -13.961 -8.494 1.00 93.94 132 HIS A CA 1
ATOM 1056 C C . HIS A 1 132 ? 17.286 -13.963 -9.583 1.00 93.94 132 HIS A C 1
ATOM 1058 O O . HIS A 1 132 ? 16.460 -14.872 -9.664 1.00 93.94 132 HIS A O 1
ATOM 1064 N N . ILE A 1 133 ? 17.296 -12.946 -10.451 1.00 94.12 133 ILE A N 1
ATOM 1065 C CA . ILE A 1 133 ? 16.381 -12.860 -11.598 1.00 94.12 133 ILE A CA 1
ATOM 1066 C C . ILE A 1 133 ? 16.890 -13.787 -12.710 1.00 94.12 133 ILE A C 1
ATOM 1068 O O . ILE A 1 133 ? 17.884 -13.479 -13.366 1.00 94.12 133 ILE A O 1
ATOM 1072 N N . THR A 1 134 ? 16.189 -14.894 -12.961 1.00 95.38 134 THR A N 1
ATOM 1073 C CA . THR A 1 134 ? 16.526 -15.832 -14.040 1.00 95.38 134 THR A CA 1
ATOM 1074 C C . THR A 1 134 ? 15.989 -15.351 -15.390 1.00 95.38 134 THR A C 1
ATOM 1076 O O . THR A 1 134 ? 14.805 -15.045 -15.554 1.00 95.38 134 THR A O 1
ATOM 1079 N N . LEU A 1 135 ? 16.876 -15.271 -16.383 1.00 95.75 135 LEU A N 1
ATOM 1080 C CA . LEU A 1 135 ? 16.532 -14.929 -17.764 1.00 95.75 135 LEU A CA 1
ATOM 1081 C C . LEU A 1 135 ? 16.439 -16.198 -18.619 1.00 95.75 135 LEU A C 1
ATOM 1083 O O . LEU A 1 135 ? 17.036 -17.220 -18.302 1.00 95.75 135 LEU A O 1
ATOM 1087 N N . LYS A 1 136 ? 15.691 -16.127 -19.724 1.00 95.69 136 LYS A N 1
ATOM 1088 C CA . LYS A 1 136 ? 15.702 -17.184 -20.747 1.00 95.69 136 LYS A CA 1
ATOM 1089 C C . LYS A 1 136 ? 17.038 -17.164 -21.495 1.00 95.69 136 LYS A C 1
ATOM 1091 O O . LYS A 1 136 ? 17.567 -16.083 -21.736 1.00 95.69 136 LYS A O 1
ATOM 1096 N N . ASP A 1 137 ? 17.492 -18.322 -21.968 1.00 93.25 137 ASP A N 1
ATOM 1097 C CA . ASP A 1 137 ? 18.807 -18.495 -22.618 1.00 93.25 137 ASP A CA 1
ATOM 1098 C C . ASP A 1 137 ? 19.060 -17.561 -23.817 1.00 93.25 137 ASP A C 1
ATOM 1100 O O . ASP A 1 137 ? 20.195 -17.193 -24.090 1.00 93.25 137 ASP A O 1
ATOM 1104 N N . ASN A 1 138 ? 18.001 -17.126 -24.510 1.00 93.00 138 ASN A N 1
ATOM 1105 C CA . ASN A 1 138 ? 18.073 -16.210 -25.658 1.00 93.00 138 ASN A CA 1
ATOM 1106 C C . ASN A 1 138 ? 17.421 -14.843 -25.374 1.00 93.00 138 ASN A C 1
ATOM 1108 O O . ASN A 1 138 ? 16.838 -14.223 -26.266 1.00 93.00 138 ASN A O 1
ATOM 1112 N N . ALA A 1 139 ? 17.429 -14.390 -24.118 1.00 94.25 139 ALA A N 1
ATOM 1113 C CA . ALA A 1 139 ? 16.888 -13.086 -23.752 1.00 94.25 139 ALA A CA 1
ATOM 1114 C C . ALA A 1 139 ? 17.764 -11.949 -24.305 1.00 94.25 139 ALA A C 1
ATOM 1116 O O . ALA A 1 139 ? 18.953 -11.859 -24.012 1.00 94.25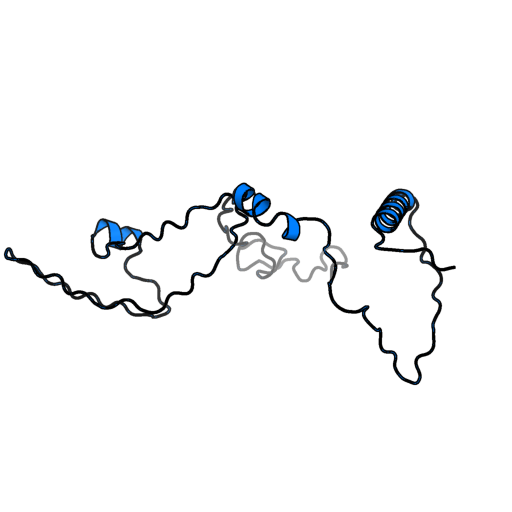 139 ALA A O 1
ATOM 1117 N N . ILE A 1 140 ? 17.157 -11.052 -25.085 1.00 94.25 140 ILE A N 1
ATOM 1118 C CA . ILE A 1 140 ? 17.832 -9.883 -25.659 1.00 94.25 140 ILE A CA 1
ATOM 1119 C C . ILE A 1 140 ? 17.570 -8.674 -24.750 1.00 94.25 140 ILE A C 1
ATOM 1121 O O . ILE A 1 140 ? 16.402 -8.388 -24.464 1.00 94.25 140 ILE A O 1
ATOM 1125 N N . PRO A 1 141 ? 18.604 -7.941 -24.300 1.00 94.44 141 PRO A N 1
ATOM 1126 C CA . PRO A 1 141 ? 18.408 -6.724 -23.525 1.00 94.44 141 PRO A CA 1
ATOM 1127 C C . PRO A 1 141 ? 17.787 -5.632 -24.402 1.00 94.44 141 PRO A C 1
ATOM 1129 O O . PRO A 1 141 ? 18.257 -5.350 -25.504 1.00 94.44 141 PRO A O 1
ATOM 1132 N N . VAL A 1 142 ? 16.729 -4.994 -23.901 1.00 95.06 142 VAL A N 1
ATOM 1133 C CA . VAL A 1 142 ? 16.016 -3.921 -24.604 1.00 95.06 142 VAL A CA 1
ATOM 1134 C C . VAL A 1 142 ? 16.075 -2.648 -23.773 1.00 95.06 142 VAL A C 1
ATOM 1136 O O . VAL A 1 142 ? 15.668 -2.636 -22.613 1.00 95.06 142 VAL A O 1
ATOM 1139 N N . ILE A 1 143 ? 16.551 -1.559 -24.380 1.00 93.56 143 ILE A N 1
ATOM 1140 C CA . ILE A 1 143 ? 16.585 -0.234 -23.754 1.00 93.56 143 ILE A CA 1
ATOM 1141 C C . ILE A 1 143 ? 15.396 0.573 -24.266 1.00 93.56 143 ILE A C 1
ATOM 1143 O O . ILE A 1 143 ? 15.306 0.895 -25.452 1.00 93.56 143 ILE A O 1
ATOM 1147 N N . HIS A 1 144 ? 14.483 0.925 -23.364 1.00 93.00 144 HIS A N 1
ATOM 1148 C CA . HIS A 1 144 ? 13.383 1.830 -23.675 1.00 93.00 144 HIS A CA 1
ATOM 1149 C C . HIS A 1 144 ? 13.738 3.271 -23.290 1.00 93.00 144 HIS A C 1
ATOM 1151 O O . HIS A 1 144 ? 14.245 3.497 -22.189 1.00 93.00 144 HIS A O 1
ATOM 1157 N N . PRO A 1 145 ? 13.442 4.266 -24.149 1.00 94.44 145 PRO A N 1
ATOM 1158 C CA . PRO A 1 145 ? 13.629 5.662 -23.785 1.00 94.44 145 PRO A CA 1
ATOM 1159 C C . PRO A 1 145 ? 12.711 6.041 -22.606 1.00 94.44 145 PRO A C 1
ATOM 1161 O O . PRO A 1 145 ? 11.574 5.556 -22.533 1.00 94.44 145 PRO A O 1
ATOM 1164 N N . PRO A 1 146 ? 13.151 6.935 -21.700 1.00 91.44 146 PRO A N 1
ATOM 1165 C CA . PRO A 1 146 ? 12.320 7.407 -20.600 1.00 91.44 146 PRO A CA 1
ATOM 1166 C C . PRO A 1 146 ? 11.014 8.033 -21.099 1.00 91.44 146 PRO A C 1
ATOM 1168 O O . PRO A 1 146 ? 10.999 8.833 -22.039 1.00 91.44 146 PRO A O 1
ATOM 1171 N N . ARG A 1 147 ? 9.894 7.699 -20.451 1.00 93.88 147 ARG A N 1
ATOM 1172 C CA . ARG A 1 147 ? 8.603 8.317 -20.779 1.00 93.88 147 ARG A CA 1
ATOM 1173 C C . ARG A 1 147 ? 8.550 9.758 -20.277 1.00 93.88 147 ARG A C 1
ATOM 1175 O O . ARG A 1 147 ? 9.025 10.064 -19.187 1.00 93.88 147 ARG A O 1
ATOM 1182 N N . ARG A 1 148 ? 7.917 10.640 -21.060 1.00 94.31 148 ARG A N 1
ATOM 1183 C CA . ARG A 1 148 ? 7.701 12.040 -20.666 1.00 94.31 148 ARG A CA 1
ATOM 1184 C C . ARG A 1 148 ? 6.797 12.110 -19.437 1.00 94.31 148 ARG A C 1
ATOM 1186 O O . ARG A 1 148 ? 5.714 11.528 -19.430 1.00 94.31 148 ARG A O 1
ATOM 1193 N N . VAL A 1 149 ? 7.228 12.871 -18.435 1.00 93.88 149 VAL A N 1
ATOM 1194 C CA . VAL A 1 149 ? 6.467 13.127 -17.208 1.00 93.88 149 VAL A CA 1
ATOM 1195 C C . VAL A 1 149 ? 5.862 14.531 -17.288 1.00 93.88 149 VAL A C 1
ATOM 1197 O O . VAL A 1 149 ? 6.603 15.484 -17.551 1.00 93.88 149 VAL A O 1
ATOM 1200 N N . PRO A 1 150 ? 4.541 14.694 -17.073 1.00 96.69 150 PRO A N 1
ATOM 1201 C CA . PRO A 1 150 ? 3.907 16.008 -17.012 1.00 96.69 150 PRO A CA 1
ATOM 1202 C C . PRO A 1 150 ? 4.606 16.935 -16.011 1.00 96.69 150 PRO A C 1
ATOM 1204 O O . PRO A 1 150 ? 4.944 16.501 -14.911 1.00 96.69 150 PRO A O 1
ATOM 1207 N N . GLN A 1 151 ? 4.761 18.219 -16.353 1.00 95.44 151 GLN A N 1
ATOM 1208 C CA . GLN A 1 151 ? 5.499 19.190 -15.530 1.00 95.44 151 GLN A CA 1
ATOM 1209 C C . GLN A 1 151 ? 5.003 19.240 -14.076 1.00 95.44 151 GLN A C 1
ATOM 1211 O O . GLN A 1 151 ? 5.803 19.261 -13.146 1.00 95.44 151 GLN A O 1
ATOM 1216 N N . ALA A 1 152 ? 3.684 19.171 -13.876 1.00 96.06 152 ALA A N 1
ATOM 1217 C CA . ALA A 1 152 ? 3.058 19.184 -12.553 1.00 96.06 152 ALA A CA 1
ATOM 1218 C C . ALA A 1 152 ? 3.441 17.987 -11.658 1.00 96.06 152 ALA A C 1
ATOM 1220 O O . ALA A 1 152 ? 3.314 18.068 -10.439 1.00 96.06 152 ALA A O 1
ATOM 1221 N N . LEU A 1 153 ? 3.891 16.872 -12.244 1.00 96.56 153 LEU A N 1
ATOM 1222 C CA . LEU A 1 153 ? 4.266 15.656 -11.517 1.00 96.56 153 LEU A CA 1
ATOM 1223 C C . LEU A 1 153 ? 5.776 15.518 -11.314 1.00 96.56 153 LEU A C 1
ATOM 1225 O O . LEU A 1 153 ? 6.189 14.677 -10.522 1.00 96.56 153 LEU A O 1
ATOM 1229 N N . GLN A 1 154 ? 6.598 16.327 -11.988 1.00 94.88 154 GLN A N 1
ATOM 1230 C CA . GLN A 1 154 ? 8.056 16.206 -11.905 1.00 94.88 154 GLN A CA 1
ATOM 1231 C C . GLN A 1 154 ? 8.579 16.417 -10.482 1.00 94.88 154 GLN A C 1
ATOM 1233 O O . GLN A 1 154 ? 9.427 15.650 -10.038 1.00 94.88 154 GLN A O 1
ATOM 1238 N N . LEU A 1 155 ? 8.040 17.407 -9.758 1.00 96.88 155 LEU A N 1
ATOM 1239 C CA . LEU A 1 155 ? 8.439 17.681 -8.373 1.00 96.88 155 LEU A CA 1
ATOM 1240 C C . LEU A 1 155 ? 8.119 16.494 -7.458 1.00 96.88 155 LEU A C 1
ATOM 1242 O O . LEU A 1 155 ? 9.015 15.959 -6.816 1.00 96.88 155 LEU A O 1
ATOM 1246 N N . LYS A 1 156 ? 6.873 16.007 -7.496 1.00 97.06 156 LYS A N 1
ATOM 1247 C CA . LYS A 1 156 ? 6.432 14.854 -6.693 1.00 97.06 156 LYS A CA 1
ATOM 1248 C C . LYS A 1 156 ? 7.217 13.584 -7.012 1.00 97.06 156 LYS A C 1
ATOM 1250 O O . LYS A 1 156 ? 7.556 12.815 -6.115 1.00 97.06 156 LYS A O 1
ATOM 1255 N N . LEU A 1 157 ? 7.497 13.353 -8.296 1.00 95.81 157 LEU A N 1
ATOM 1256 C CA . LEU A 1 157 ? 8.294 12.212 -8.735 1.00 95.81 157 LEU A CA 1
ATOM 1257 C C . LEU A 1 157 ? 9.714 12.302 -8.176 1.00 95.81 157 LEU A C 1
ATOM 1259 O O . LEU A 1 157 ? 10.201 11.322 -7.624 1.00 95.81 157 LEU A O 1
ATOM 1263 N N . LYS A 1 158 ? 10.352 13.472 -8.282 1.00 95.56 158 LYS A N 1
ATOM 1264 C CA . LYS A 1 158 ? 11.700 13.697 -7.759 1.00 95.56 158 LYS A CA 1
ATOM 1265 C C . LYS A 1 158 ? 11.761 13.482 -6.246 1.00 95.56 158 LYS A C 1
ATOM 1267 O O . LYS A 1 158 ? 12.582 12.698 -5.798 1.00 95.56 158 LYS A O 1
ATOM 1272 N N . GLU A 1 159 ? 10.851 14.088 -5.486 1.00 97.12 159 GLU A N 1
ATOM 1273 C CA . GLU A 1 159 ? 10.771 13.912 -4.026 1.00 97.12 159 GLU A CA 1
ATOM 1274 C C . GLU A 1 159 ? 10.620 12.438 -3.629 1.00 97.12 159 GLU A C 1
ATOM 1276 O O . GLU A 1 159 ? 11.245 11.973 -2.677 1.00 97.12 159 GLU A O 1
ATOM 1281 N N . THR A 1 160 ? 9.814 11.683 -4.381 1.00 95.00 160 THR A N 1
ATOM 1282 C CA . THR A 1 160 ? 9.624 10.247 -4.141 1.00 95.00 160 THR A CA 1
ATOM 1283 C C . THR A 1 160 ? 10.898 9.458 -4.442 1.00 95.00 160 THR A C 1
ATOM 1285 O O . THR A 1 160 ? 11.271 8.593 -3.656 1.00 95.00 160 THR A O 1
ATOM 1288 N N . LEU A 1 161 ? 11.589 9.757 -5.546 1.00 94.88 161 LEU A N 1
ATOM 1289 C CA . LEU A 1 161 ? 12.856 9.106 -5.895 1.00 94.88 161 LEU A CA 1
ATOM 1290 C C . LEU A 1 161 ? 13.957 9.420 -4.873 1.00 94.88 161 LEU A C 1
ATOM 1292 O O . LEU A 1 161 ? 14.648 8.503 -4.440 1.00 94.88 161 LEU A O 1
ATOM 1296 N N . ASP A 1 162 ? 14.065 10.676 -4.434 1.00 95.94 162 ASP A N 1
ATOM 1297 C CA . ASP A 1 162 ? 15.024 11.104 -3.408 1.00 95.94 162 ASP A CA 1
ATOM 1298 C C . ASP A 1 162 ? 14.745 10.398 -2.065 1.00 95.94 162 ASP A C 1
ATOM 1300 O O . ASP A 1 162 ? 15.669 9.959 -1.374 1.00 95.94 162 ASP A O 1
ATOM 1304 N N . LYS A 1 163 ? 13.464 10.221 -1.703 1.00 94.56 163 LYS A N 1
ATOM 1305 C CA . LYS A 1 163 ? 13.055 9.439 -0.526 1.00 94.56 163 LYS A CA 1
ATOM 1306 C C . LYS A 1 163 ? 13.483 7.971 -0.648 1.00 94.56 163 LYS A C 1
ATOM 1308 O O . LYS A 1 163 ? 14.064 7.439 0.293 1.00 94.56 163 LYS A O 1
ATOM 1313 N N . LEU A 1 164 ? 13.229 7.335 -1.793 1.00 93.31 164 LEU A N 1
ATOM 1314 C CA . LEU A 1 164 ? 13.587 5.931 -2.030 1.00 93.31 164 LEU A CA 1
ATOM 1315 C C . LEU A 1 164 ? 15.107 5.706 -2.050 1.00 93.31 164 LEU A C 1
ATOM 1317 O O . LEU A 1 164 ? 15.573 4.671 -1.575 1.00 93.31 164 LEU A O 1
ATOM 1321 N N . GLU A 1 165 ? 15.884 6.669 -2.553 1.00 93.75 165 GLU A N 1
ATOM 1322 C CA . GLU A 1 165 ? 17.352 6.636 -2.504 1.00 93.75 165 GLU A CA 1
ATOM 1323 C C . GLU A 1 165 ? 17.859 6.738 -1.056 1.00 93.75 165 GLU A C 1
ATOM 1325 O O . GLU A 1 165 ? 18.745 5.986 -0.649 1.00 93.75 165 GLU A O 1
ATOM 1330 N N . LYS A 1 166 ? 17.244 7.599 -0.235 1.00 92.94 166 LYS A N 1
ATOM 1331 C CA . LYS A 1 166 ? 17.559 7.727 1.198 1.00 92.94 166 LYS A CA 1
ATOM 1332 C C . LYS A 1 166 ? 17.216 6.466 1.998 1.00 92.94 166 LYS A C 1
ATOM 1334 O O . LYS A 1 166 ? 17.959 6.107 2.908 1.00 92.94 166 LYS A O 1
ATOM 1339 N N . GLU A 1 167 ? 16.114 5.803 1.655 1.00 90.19 167 GLU A N 1
ATOM 1340 C CA . GLU A 1 167 ? 15.688 4.522 2.238 1.00 90.19 167 GLU A CA 1
ATOM 1341 C C . GLU A 1 167 ? 16.489 3.322 1.698 1.00 90.19 167 GLU A C 1
ATOM 1343 O O . GLU A 1 167 ? 16.247 2.203 2.127 1.00 90.19 167 GLU A O 1
ATOM 1348 N N . LYS A 1 168 ? 17.456 3.537 0.787 1.00 84.81 168 LYS A N 1
ATOM 1349 C CA . LYS A 1 168 ? 18.275 2.497 0.130 1.00 84.81 168 LYS A CA 1
ATOM 1350 C C . LYS A 1 168 ? 17.477 1.466 -0.684 1.00 84.81 168 LYS A C 1
ATOM 1352 O O . LYS A 1 168 ? 18.021 0.438 -1.073 1.00 84.81 168 LYS A O 1
ATOM 1357 N N . ASN A 1 169 ? 16.231 1.788 -1.028 1.00 87.19 169 ASN A N 1
ATOM 1358 C CA . ASN A 1 169 ? 15.369 0.968 -1.882 1.00 87.19 169 ASN A CA 1
ATOM 1359 C C . ASN A 1 169 ? 15.719 1.102 -3.374 1.00 87.19 169 ASN A C 1
ATOM 1361 O O . ASN A 1 169 ? 15.373 0.244 -4.183 1.00 87.19 169 ASN A O 1
ATOM 1365 N N . CYS A 1 170 ? 16.370 2.199 -3.769 1.00 87.88 170 CYS A N 1
ATOM 1366 C CA . CYS A 1 170 ? 16.802 2.460 -5.141 1.00 87.88 170 CYS A CA 1
ATOM 1367 C C . CYS A 1 170 ? 18.213 3.055 -5.152 1.00 87.88 170 CYS A C 1
ATOM 1369 O O . CYS A 1 170 ? 18.560 3.858 -4.289 1.00 87.88 170 CYS A O 1
ATOM 1371 N N . VAL A 1 171 ? 19.010 2.704 -6.162 1.00 90.69 171 VAL A N 1
ATOM 1372 C CA . VAL A 1 171 ? 20.359 3.248 -6.376 1.00 90.69 171 VAL A CA 1
ATOM 1373 C C . VAL A 1 171 ? 20.526 3.713 -7.818 1.00 90.69 171 VAL A C 1
ATOM 1375 O O . VAL A 1 171 ? 19.916 3.168 -8.739 1.00 90.69 171 VAL A O 1
ATOM 1378 N N . LYS A 1 172 ? 21.363 4.732 -8.031 1.00 87.38 172 LYS A N 1
ATOM 1379 C CA . LYS A 1 172 ? 21.709 5.203 -9.375 1.00 87.38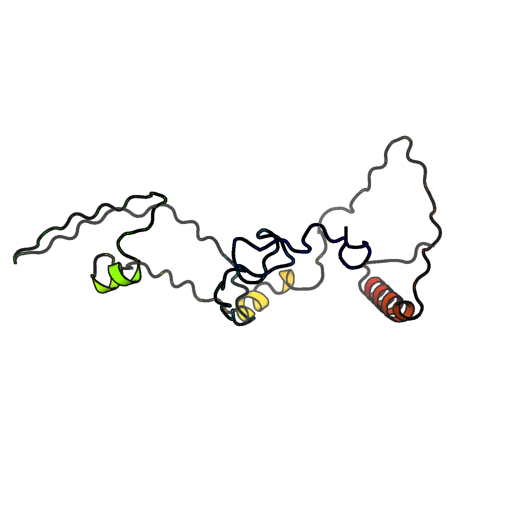 172 LYS A CA 1
ATOM 1380 C C . LYS A 1 172 ? 22.637 4.188 -10.042 1.00 87.38 172 LYS A C 1
ATOM 1382 O O . LYS A 1 172 ? 23.747 3.963 -9.562 1.00 87.38 172 LYS A O 1
ATOM 1387 N N . SER A 1 173 ? 22.186 3.599 -11.150 1.00 82.56 173 SER A N 1
ATOM 1388 C CA . SER A 1 173 ? 23.064 2.816 -12.023 1.00 82.56 173 SER A CA 1
ATOM 1389 C C . SER A 1 173 ? 24.104 3.747 -12.643 1.00 82.56 173 SER A C 1
ATOM 1391 O O . SER A 1 173 ? 23.736 4.803 -13.165 1.00 82.56 173 SER A O 1
ATOM 1393 N N . LYS A 1 174 ? 25.381 3.371 -12.539 1.00 68.69 174 LYS A N 1
ATOM 1394 C CA . LYS A 1 174 ? 26.483 4.029 -13.253 1.00 68.69 174 LYS A CA 1
ATOM 1395 C C . LYS A 1 174 ? 26.533 3.577 -14.706 1.00 68.69 174 LYS A C 1
ATOM 1397 O O . LYS A 1 174 ? 26.013 2.470 -14.981 1.00 68.69 174 LYS A O 1
#

Organism: Araneus ventricosus (NCBI:txid182803)

Radius of gyration: 31.78 Å; chains: 1; bounding box: 70×52×73 Å

Foldseek 3Di:
DPDDPPQPPPQAQPAEPPPRDGRDYVVPDPVPPPPPPPPPPPPPPPPPDDDDDDDDDDDDDDDDDDDPPPPDDDDDDDDPDDDPDDPVRCVVVVVDDCPDPPPPVPCDPVNVCVVPVVVVDDPDDDPDDDDDDDDDPPDDDDDDDDDDDPPVCPVVVVVVVVVCVVVVVDDDDD

Secondary structure (DSSP, 8-state):
-----TT--TTTTPBPTTT--BSS-GGG-GGGS---------TT----------------------S------------SS--SS-HHHHHHTTS-------------HHHHHHHTTTTTSSS----SSPP--PPPTTPPP--PPPPPPPHHHHHHHHHHHHHHHHTTS-----

pLDDT: mean 74.1, std 19.72, range [31.88, 97.12]